Protein AF-A0A350C479-F1 (afdb_monomer_lite)

Structure (mmCIF, N/CA/C/O backbone):
data_AF-A0A350C479-F1
#
_entry.id   AF-A0A350C479-F1
#
loop_
_atom_site.group_PDB
_atom_site.id
_atom_site.type_symbol
_atom_site.label_atom_id
_atom_site.label_alt_id
_atom_site.label_comp_id
_atom_site.label_asym_id
_atom_site.label_entity_id
_atom_site.label_seq_id
_atom_site.pdbx_PDB_ins_code
_atom_site.Cartn_x
_atom_site.Cartn_y
_atom_site.Cartn_z
_atom_site.occupancy
_atom_site.B_iso_or_equiv
_atom_site.auth_seq_id
_atom_site.auth_comp_id
_atom_site.auth_asym_id
_atom_site.auth_atom_id
_atom_site.pdbx_PDB_model_num
ATOM 1 N N . MET A 1 1 ? 0.769 50.661 -2.237 1.00 37.03 1 MET A N 1
ATOM 2 C CA . MET A 1 1 ? -0.003 49.739 -3.091 1.00 37.03 1 MET A CA 1
ATOM 3 C C . MET A 1 1 ? 1.003 48.767 -3.687 1.00 37.03 1 MET A C 1
ATOM 5 O O . MET A 1 1 ? 1.809 49.237 -4.466 1.00 37.03 1 MET A O 1
ATOM 9 N N . LEU A 1 2 ? 0.962 47.498 -3.239 1.00 39.72 2 LEU A N 1
ATOM 10 C CA . LEU A 1 2 ? 1.595 46.272 -3.789 1.00 39.72 2 LEU A CA 1
ATOM 11 C C . LEU A 1 2 ? 3.132 46.338 -4.006 1.00 39.72 2 LEU A C 1
ATOM 13 O O . LEU A 1 2 ? 3.589 47.076 -4.856 1.00 39.72 2 LEU A O 1
ATOM 17 N N . GLY A 1 3 ? 4.001 45.595 -3.316 1.00 45.22 3 GLY A N 1
ATOM 18 C CA . GLY A 1 3 ? 3.847 44.273 -2.720 1.00 45.22 3 GLY A CA 1
ATOM 19 C C . GLY A 1 3 ? 5.014 43.907 -1.789 1.00 45.22 3 GLY A C 1
ATOM 20 O O . GLY A 1 3 ? 5.812 44.741 -1.395 1.00 45.22 3 GLY A O 1
ATOM 21 N N . ILE A 1 4 ? 5.028 42.641 -1.400 1.00 59.81 4 ILE A N 1
ATOM 22 C CA . ILE A 1 4 ? 5.597 42.046 -0.182 1.00 59.81 4 ILE A CA 1
ATOM 23 C C . ILE A 1 4 ? 7.135 41.849 -0.177 1.00 59.81 4 ILE A C 1
ATOM 25 O O . ILE A 1 4 ? 7.647 41.141 0.683 1.00 59.81 4 ILE A O 1
ATOM 29 N N . PHE A 1 5 ? 7.877 42.464 -1.102 1.00 51.19 5 PHE A N 1
ATOM 30 C CA . PHE A 1 5 ? 9.291 42.147 -1.360 1.00 51.19 5 PHE A CA 1
ATOM 31 C C . PHE A 1 5 ? 10.222 43.343 -1.110 1.00 51.19 5 PHE A C 1
ATOM 33 O O . PHE A 1 5 ? 9.863 44.478 -1.424 1.00 51.19 5 PHE A O 1
ATOM 40 N N . ASP A 1 6 ? 11.396 43.076 -0.530 1.00 63.88 6 ASP A N 1
ATOM 41 C CA . ASP A 1 6 ? 12.464 44.061 -0.300 1.00 63.88 6 ASP A CA 1
ATOM 42 C C . ASP A 1 6 ? 13.115 44.466 -1.641 1.00 63.88 6 ASP A C 1
ATOM 44 O O . ASP A 1 6 ? 13.102 43.691 -2.597 1.00 63.88 6 ASP A O 1
ATOM 48 N N . GLU A 1 7 ? 13.701 45.662 -1.750 1.00 58.22 7 GLU A N 1
ATOM 49 C CA . GLU A 1 7 ? 14.269 46.188 -3.016 1.00 58.22 7 GLU A CA 1
ATOM 50 C C . GLU A 1 7 ? 15.457 45.357 -3.541 1.00 58.22 7 GLU A C 1
ATOM 52 O O . GLU A 1 7 ? 15.838 45.449 -4.707 1.00 58.22 7 GLU A O 1
ATOM 57 N N . THR A 1 8 ? 16.026 44.513 -2.680 1.00 59.84 8 THR A N 1
ATOM 58 C CA . THR A 1 8 ? 17.091 43.556 -3.007 1.00 59.84 8 THR A CA 1
ATOM 59 C C . THR A 1 8 ? 16.565 42.184 -3.442 1.00 59.84 8 THR A C 1
ATOM 61 O O . THR A 1 8 ? 17.338 41.368 -3.939 1.00 59.84 8 THR A O 1
ATOM 64 N N . ASP A 1 9 ? 15.255 41.953 -3.330 1.00 57.81 9 ASP A N 1
ATOM 65 C CA . ASP A 1 9 ? 14.554 40.698 -3.631 1.00 57.81 9 ASP A CA 1
ATOM 66 C C . ASP A 1 9 ? 13.973 40.699 -5.062 1.00 57.81 9 ASP A C 1
ATOM 68 O O . ASP A 1 9 ? 12.928 40.123 -5.376 1.00 57.81 9 ASP A O 1
ATOM 72 N N . ILE A 1 10 ? 14.665 41.393 -5.965 1.00 61.16 10 ILE A N 1
ATOM 73 C CA . ILE A 1 10 ? 14.464 41.273 -7.407 1.00 61.16 10 ILE A CA 1
ATOM 74 C C . ILE A 1 10 ? 14.925 39.876 -7.834 1.00 61.16 10 ILE A C 1
ATOM 76 O O . ILE A 1 10 ? 16.014 39.459 -7.435 1.00 61.16 10 ILE A O 1
ATOM 80 N N . PRO A 1 11 ? 14.158 39.141 -8.664 1.00 59.31 11 PRO A N 1
ATOM 81 C CA . PRO A 1 11 ? 14.642 37.892 -9.236 1.00 59.31 11 PRO A CA 1
ATOM 82 C C . PRO A 1 11 ? 15.954 38.192 -9.962 1.00 59.31 11 PRO A C 1
ATOM 84 O O . PRO A 1 11 ? 15.962 38.897 -10.973 1.00 59.31 11 PRO A O 1
ATOM 87 N N . VAL A 1 12 ? 17.066 37.719 -9.396 1.00 61.06 12 VAL A N 1
ATOM 88 C CA . VAL A 1 12 ? 18.404 38.004 -9.908 1.00 61.06 12 VAL A CA 1
ATOM 89 C C . VAL A 1 12 ? 18.518 37.314 -11.257 1.00 61.06 12 VAL A C 1
ATOM 91 O O . VAL A 1 12 ? 18.733 36.106 -11.350 1.00 61.06 12 VAL A O 1
ATOM 94 N N . TYR A 1 13 ? 18.324 38.087 -12.320 1.00 63.66 13 TYR A N 1
ATOM 95 C CA . TYR A 1 13 ? 18.801 37.711 -13.635 1.00 63.66 13 TYR A CA 1
ATOM 96 C C . TYR A 1 13 ? 20.323 37.591 -13.531 1.00 63.66 13 TYR A C 1
ATOM 98 O O . TYR A 1 13 ? 21.021 38.586 -13.343 1.00 63.66 13 TYR A O 1
ATOM 106 N N . ASP A 1 14 ? 20.822 36.357 -13.570 1.00 65.88 14 ASP A N 1
ATOM 107 C CA . ASP A 1 14 ? 22.249 36.072 -13.487 1.00 65.88 14 ASP A CA 1
ATOM 108 C C . ASP A 1 14 ? 22.882 36.215 -14.879 1.00 65.88 14 ASP A C 1
ATOM 110 O O . ASP A 1 14 ? 22.809 35.327 -15.735 1.00 65.88 14 ASP A O 1
ATOM 114 N N . ASP A 1 15 ? 23.499 37.372 -15.122 1.00 69.81 15 ASP A N 1
ATOM 115 C CA . ASP A 1 15 ? 24.213 37.675 -16.361 1.00 69.81 15 ASP A CA 1
ATOM 116 C C . ASP A 1 15 ? 25.611 37.021 -16.428 1.00 69.81 15 ASP A C 1
ATOM 118 O O . ASP A 1 15 ? 26.215 36.963 -17.505 1.00 69.81 15 ASP A O 1
ATOM 122 N N . LYS A 1 16 ? 26.099 36.456 -15.313 1.00 71.56 16 LYS A N 1
ATOM 123 C CA . LYS A 1 16 ? 27.454 35.893 -15.170 1.00 71.56 16 LYS A CA 1
ATOM 124 C C . LYS A 1 16 ? 27.491 34.374 -15.234 1.00 71.56 16 LYS A C 1
ATOM 126 O O . LYS A 1 16 ? 28.541 33.819 -15.560 1.00 71.56 16 LYS A O 1
ATOM 131 N N . ALA A 1 17 ? 26.387 33.690 -14.941 1.00 72.19 17 ALA A N 1
ATOM 132 C CA . ALA A 1 17 ? 26.290 32.243 -15.082 1.00 72.19 17 ALA A CA 1
ATOM 133 C C . ALA A 1 17 ? 26.363 31.835 -16.561 1.00 72.19 17 ALA A C 1
ATOM 135 O O . ALA A 1 17 ? 25.376 31.835 -17.304 1.00 72.19 17 ALA A O 1
ATOM 136 N N . VAL A 1 18 ? 27.571 31.473 -16.990 1.00 75.62 18 VAL A N 1
ATOM 137 C CA . VAL A 1 18 ? 27.857 30.969 -18.332 1.00 75.62 18 VAL A CA 1
ATOM 138 C C . VAL A 1 18 ? 27.976 29.451 -18.275 1.00 75.62 18 VAL A C 1
ATOM 140 O O . VAL A 1 18 ? 28.808 28.904 -17.553 1.00 75.62 18 VAL A O 1
ATOM 143 N N . PHE A 1 19 ? 27.180 28.761 -19.086 1.00 74.38 19 PHE A N 1
ATOM 144 C CA . PHE A 1 19 ? 27.344 27.336 -19.354 1.00 74.38 19 PHE A CA 1
ATOM 145 C C . PHE A 1 19 ? 27.783 27.180 -20.810 1.00 74.38 19 PHE A C 1
ATOM 147 O O . PHE A 1 19 ? 27.233 27.835 -21.685 1.00 74.38 19 PHE A O 1
ATOM 154 N N . ALA A 1 20 ? 28.821 26.382 -21.079 1.00 79.94 20 ALA A N 1
ATOM 155 C CA . ALA A 1 20 ? 29.337 26.119 -22.433 1.00 79.94 20 ALA A CA 1
ATOM 156 C C . ALA A 1 20 ? 29.498 27.370 -23.341 1.00 79.94 20 ALA A C 1
ATOM 158 O O . ALA A 1 20 ? 29.246 27.316 -24.544 1.00 79.94 20 ALA A O 1
ATOM 159 N N . GLY A 1 21 ? 29.918 28.503 -22.763 1.00 81.12 21 GLY A N 1
ATOM 160 C CA . GLY A 1 21 ? 30.182 29.746 -23.497 1.00 81.12 21 GLY A CA 1
ATOM 161 C C . GLY A 1 21 ? 28.954 30.602 -23.837 1.00 81.12 21 GLY A C 1
ATOM 162 O O . GLY A 1 21 ? 29.110 31.594 -24.545 1.00 81.12 21 GLY A O 1
ATOM 163 N N . LYS A 1 22 ? 27.751 30.267 -23.345 1.00 79.44 22 LYS A N 1
ATOM 164 C CA . LYS A 1 22 ? 26.545 31.107 -23.464 1.00 79.44 22 LYS A CA 1
ATOM 165 C C . LYS A 1 22 ? 25.911 31.361 -22.098 1.00 79.44 22 LYS A C 1
ATOM 167 O O . LYS A 1 22 ? 26.031 30.543 -21.187 1.00 79.44 22 LYS A O 1
ATOM 172 N N . ASN A 1 23 ? 25.245 32.504 -21.949 1.00 82.19 23 ASN A N 1
ATOM 173 C CA . ASN A 1 23 ? 24.546 32.826 -20.707 1.00 82.19 23 ASN A CA 1
ATOM 174 C C . ASN A 1 23 ? 23.372 31.852 -20.494 1.00 82.19 23 ASN A C 1
ATOM 176 O O . ASN A 1 23 ? 22.664 31.514 -21.446 1.00 82.19 23 ASN A O 1
ATOM 180 N N . ILE A 1 24 ? 23.172 31.399 -19.253 1.00 75.62 24 ILE A N 1
ATOM 181 C CA . ILE A 1 24 ? 22.170 30.382 -18.917 1.00 75.62 24 ILE A CA 1
ATOM 182 C C . ILE A 1 24 ? 20.741 30.789 -19.330 1.00 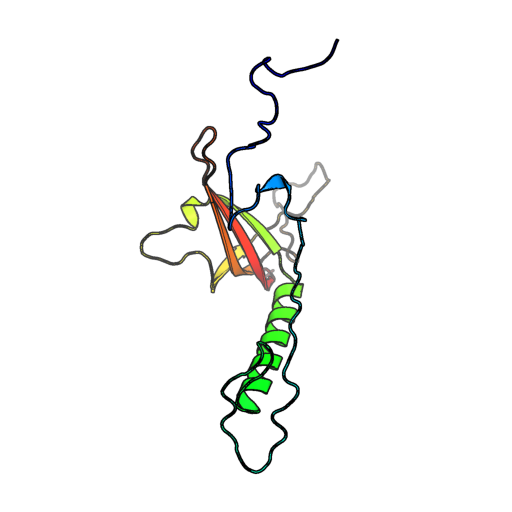75.62 24 ILE A C 1
ATOM 184 O O . ILE A 1 24 ? 19.964 29.936 -19.755 1.00 75.62 24 ILE A O 1
ATOM 188 N N . GLY A 1 25 ? 20.421 32.088 -19.311 1.00 73.50 25 GLY A N 1
ATOM 189 C CA . GLY A 1 25 ? 19.126 32.638 -19.726 1.00 73.50 25 GLY A CA 1
ATOM 190 C C . GLY A 1 25 ? 18.887 32.661 -21.241 1.00 73.50 25 GLY A C 1
ATOM 191 O O . GLY A 1 25 ? 17.760 32.879 -21.676 1.00 73.50 25 GLY A O 1
ATOM 192 N N . GLN A 1 26 ? 19.919 32.420 -22.057 1.00 77.00 26 GLN A N 1
ATOM 193 C CA . GLN A 1 26 ? 19.807 32.323 -23.521 1.00 77.00 26 GLN A CA 1
ATOM 194 C C . GLN A 1 26 ? 19.507 30.896 -24.005 1.00 77.00 26 GLN A C 1
ATOM 196 O O . GLN A 1 26 ? 19.296 30.678 -25.201 1.00 77.00 26 GLN A O 1
ATOM 201 N N . TYR A 1 27 ? 19.511 29.909 -23.105 1.00 79.00 27 TYR A N 1
ATOM 202 C CA . TYR A 1 27 ? 19.119 28.547 -23.436 1.00 79.00 27 TYR A CA 1
ATOM 203 C C . TYR A 1 27 ? 17.596 28.427 -23.431 1.00 79.00 27 TYR A C 1
ATOM 205 O O . TYR A 1 27 ? 16.938 28.689 -22.427 1.00 79.00 27 TYR A O 1
ATOM 213 N N . ASN A 1 28 ? 17.028 27.974 -24.548 1.00 79.44 28 ASN A N 1
ATOM 214 C CA . ASN A 1 28 ? 15.617 27.612 -24.590 1.00 79.44 28 ASN A CA 1
ATOM 215 C C . ASN A 1 28 ? 15.374 26.436 -23.636 1.00 79.44 28 ASN A C 1
ATOM 217 O O . ASN A 1 28 ? 15.995 25.380 -23.779 1.00 79.44 28 ASN A O 1
ATOM 221 N N . ALA A 1 29 ? 14.456 26.601 -22.684 1.00 72.62 29 ALA A N 1
ATOM 222 C CA . ALA A 1 29 ? 14.000 25.497 -21.855 1.00 72.62 29 ALA A CA 1
ATOM 223 C C . ALA A 1 29 ? 13.270 24.477 -22.742 1.00 72.62 29 ALA A C 1
ATOM 225 O O . ALA A 1 29 ? 12.189 24.747 -23.263 1.00 72.62 29 ALA A O 1
ATOM 226 N N . THR A 1 30 ? 13.864 23.300 -22.935 1.00 72.56 30 THR A N 1
ATOM 227 C CA . THR A 1 30 ? 13.224 22.185 -23.639 1.00 72.56 30 THR A CA 1
ATOM 228 C C . THR A 1 30 ? 12.873 21.091 -22.642 1.00 72.56 30 THR A C 1
ATOM 230 O O . THR A 1 30 ? 13.759 20.504 -22.022 1.00 72.56 30 THR A O 1
ATOM 233 N N . THR A 1 31 ? 11.591 20.765 -22.504 1.00 71.94 31 THR A N 1
ATOM 234 C CA . THR A 1 31 ? 11.171 19.554 -21.794 1.00 71.94 31 THR A CA 1
ATOM 235 C C . THR A 1 31 ? 11.289 18.365 -22.744 1.00 71.94 31 THR A C 1
ATOM 237 O O . THR A 1 31 ? 10.512 18.246 -23.686 1.00 71.94 31 THR A O 1
ATOM 240 N N . ILE A 1 32 ? 12.258 17.478 -22.508 1.00 71.19 32 ILE A N 1
ATOM 241 C CA . ILE A 1 32 ? 12.372 16.215 -23.249 1.00 71.19 32 ILE A CA 1
ATOM 242 C C . ILE A 1 32 ? 11.627 15.140 -22.459 1.00 71.19 32 ILE A C 1
ATOM 244 O O . ILE A 1 32 ? 12.077 14.701 -21.401 1.00 71.19 32 ILE A O 1
ATOM 248 N N . THR A 1 33 ? 10.471 14.719 -22.964 1.00 56.47 33 THR A N 1
ATOM 249 C CA . THR A 1 33 ? 9.712 13.592 -22.413 1.00 56.47 33 THR A CA 1
ATOM 250 C C . THR A 1 33 ? 10.031 12.336 -23.215 1.00 56.47 33 THR A C 1
ATOM 252 O O . THR A 1 33 ? 9.677 12.249 -24.387 1.00 56.47 33 THR A O 1
ATOM 255 N N . ASN A 1 34 ? 10.663 11.341 -22.589 1.00 50.12 34 ASN A N 1
ATOM 256 C CA . ASN A 1 34 ? 10.857 10.027 -23.202 1.00 50.12 34 ASN A CA 1
ATOM 257 C C . ASN A 1 34 ? 9.785 9.052 -22.702 1.00 50.12 34 ASN A C 1
ATOM 259 O O . ASN A 1 34 ? 9.760 8.699 -21.523 1.00 50.12 34 ASN A O 1
ATOM 263 N N . ILE A 1 35 ? 8.924 8.588 -23.610 1.00 58.12 35 ILE A N 1
ATOM 264 C CA . ILE A 1 35 ? 8.008 7.465 -23.384 1.00 58.12 35 ILE A CA 1
ATOM 265 C C . ILE A 1 35 ? 8.580 6.261 -24.138 1.00 58.12 35 ILE A C 1
ATOM 267 O O . ILE A 1 35 ? 8.588 6.247 -25.364 1.00 58.12 35 ILE A O 1
ATOM 271 N N . THR A 1 36 ? 9.055 5.246 -23.415 1.00 49.03 36 THR A N 1
ATOM 272 C CA . THR A 1 36 ? 9.549 3.990 -24.006 1.00 49.03 36 THR A CA 1
ATOM 273 C C . THR A 1 36 ? 8.539 2.869 -23.794 1.00 49.03 36 THR A C 1
ATOM 275 O O . THR A 1 36 ? 8.178 2.576 -22.654 1.00 49.03 36 THR A O 1
ATOM 278 N N . THR A 1 37 ? 8.169 2.166 -24.873 1.00 56.06 37 THR A N 1
ATOM 279 C CA . THR A 1 37 ? 7.682 0.777 -24.809 1.00 56.06 37 THR A CA 1
ATOM 280 C C . THR A 1 37 ? 8.311 -0.090 -25.911 1.00 56.06 37 THR A C 1
ATOM 282 O O . THR A 1 37 ? 8.505 0.361 -27.031 1.00 56.06 37 THR A O 1
ATOM 285 N N . SER A 1 38 ? 8.663 -1.309 -25.486 1.00 49.53 38 SER A N 1
ATOM 286 C CA . SER A 1 38 ? 9.062 -2.566 -26.140 1.00 49.53 38 SER A CA 1
ATOM 287 C C . SER A 1 38 ? 9.796 -2.611 -27.484 1.00 49.53 38 SER A C 1
ATOM 289 O O . SER A 1 38 ? 9.275 -2.236 -28.532 1.00 49.53 38 SER A O 1
ATOM 291 N N . ARG A 1 39 ? 10.930 -3.324 -27.470 1.00 46.22 39 ARG A N 1
ATOM 292 C CA . ARG A 1 39 ? 11.418 -4.052 -28.639 1.00 46.22 39 ARG A CA 1
ATOM 293 C C . ARG A 1 39 ? 10.542 -5.305 -28.768 1.00 46.22 39 ARG A C 1
ATOM 295 O O . ARG A 1 39 ? 10.841 -6.380 -28.265 1.00 46.22 39 ARG A O 1
ATOM 302 N N . SER A 1 40 ? 9.403 -5.100 -29.421 1.00 56.81 40 SER A N 1
ATOM 303 C CA . SER A 1 40 ? 8.488 -6.102 -29.968 1.00 56.81 40 SER A CA 1
ATOM 304 C C . SER A 1 40 ? 9.209 -7.396 -30.364 1.00 56.81 40 SER A C 1
ATOM 306 O O . SER A 1 40 ? 9.905 -7.393 -31.370 1.00 56.81 40 SER A O 1
ATOM 308 N N . GLN A 1 41 ? 9.030 -8.463 -29.577 1.00 52.41 41 GLN A N 1
ATOM 309 C CA . GLN A 1 41 ? 9.374 -9.859 -29.886 1.00 52.41 41 GLN A CA 1
ATOM 310 C C . GLN A 1 41 ? 10.780 -10.092 -30.489 1.00 52.41 41 GLN A C 1
ATOM 312 O O . GLN A 1 41 ? 11.043 -9.795 -31.652 1.00 52.41 41 GLN A O 1
ATOM 317 N N . SER A 1 42 ? 11.667 -10.778 -29.755 1.00 49.50 42 SER A N 1
ATOM 318 C CA . SER A 1 42 ? 12.794 -11.490 -30.382 1.00 49.50 42 SER A CA 1
ATOM 319 C C . SER A 1 42 ? 12.233 -12.618 -31.262 1.00 49.50 42 SER A C 1
ATOM 321 O O . SER A 1 42 ? 12.046 -13.751 -30.828 1.00 49.50 42 SER A O 1
ATOM 323 N N . GLY A 1 43 ? 11.853 -12.270 -32.489 1.00 50.44 43 GLY A N 1
ATOM 324 C CA . GLY A 1 43 ? 11.268 -13.161 -33.483 1.00 50.44 43 GLY A CA 1
ATOM 325 C C . GLY A 1 43 ? 12.329 -13.875 -34.310 1.00 50.44 43 GLY A C 1
ATOM 326 O O . GLY A 1 43 ? 12.259 -13.836 -35.534 1.00 50.44 43 GLY A O 1
ATOM 327 N N . ILE A 1 44 ? 13.342 -14.482 -33.684 1.00 51.16 44 ILE A N 1
ATOM 328 C CA . ILE A 1 44 ? 14.398 -15.182 -34.428 1.00 51.16 44 ILE A CA 1
ATOM 329 C C . ILE A 1 44 ? 14.553 -16.608 -33.894 1.00 51.16 44 ILE A C 1
ATOM 331 O O . ILE A 1 44 ? 14.954 -16.821 -32.753 1.00 51.16 44 ILE A O 1
ATOM 335 N N . ALA A 1 45 ? 14.256 -17.588 -34.753 1.00 50.16 45 ALA A N 1
ATOM 336 C CA . ALA A 1 45 ? 14.380 -19.024 -34.482 1.00 50.16 45 ALA A CA 1
ATOM 337 C C . ALA A 1 45 ? 15.842 -19.505 -34.321 1.00 50.16 45 ALA A C 1
ATOM 339 O O . ALA A 1 45 ? 16.091 -20.595 -33.816 1.00 50.16 45 ALA A O 1
ATOM 340 N N . THR A 1 46 ? 16.814 -18.690 -34.732 1.00 50.62 46 THR A N 1
ATOM 341 C CA . THR A 1 46 ? 18.255 -18.978 -34.743 1.00 50.62 46 THR A CA 1
ATOM 342 C C . THR A 1 46 ? 18.995 -17.852 -34.021 1.00 50.62 46 THR A C 1
ATOM 344 O O . THR A 1 46 ? 19.160 -16.762 -34.561 1.00 50.62 46 THR A O 1
ATOM 347 N N . GLY A 1 47 ? 19.361 -18.088 -32.762 1.00 50.97 47 GLY A N 1
ATOM 348 C CA . GLY A 1 47 ? 19.737 -17.056 -31.799 1.00 50.97 47 GLY A CA 1
ATOM 349 C C . GLY A 1 47 ? 20.762 -16.013 -32.264 1.00 50.97 47 GLY A C 1
ATOM 350 O O . GLY A 1 47 ? 21.847 -16.334 -32.737 1.00 50.97 47 GLY A O 1
ATOM 351 N N . SER A 1 48 ? 20.433 -14.750 -31.991 1.00 49.88 48 SER A N 1
ATOM 352 C CA . SER A 1 48 ? 21.412 -13.716 -31.659 1.00 49.88 48 SER A CA 1
ATOM 353 C C . SER A 1 48 ? 21.159 -13.270 -30.219 1.00 49.88 48 SER A C 1
ATOM 355 O O . SER A 1 48 ? 20.026 -13.331 -29.731 1.00 49.88 48 SER A O 1
ATOM 357 N N . ILE A 1 49 ? 22.222 -12.899 -29.509 1.00 55.66 49 ILE A N 1
ATOM 358 C CA . ILE A 1 49 ? 22.191 -12.657 -28.066 1.00 55.66 49 ILE A CA 1
ATOM 359 C C . ILE A 1 49 ? 21.473 -11.330 -27.806 1.00 55.66 49 ILE A C 1
ATOM 361 O O . ILE A 1 49 ? 22.057 -10.250 -27.832 1.00 55.66 49 ILE A O 1
ATOM 365 N N . ASP A 1 50 ? 20.169 -11.432 -27.579 1.00 56.53 50 ASP A N 1
ATOM 366 C CA . ASP A 1 50 ? 19.299 -10.329 -27.201 1.00 56.53 50 ASP A CA 1
ATOM 367 C C . ASP A 1 50 ? 19.662 -9.846 -25.783 1.00 56.53 50 ASP A C 1
ATOM 369 O O . ASP A 1 50 ? 19.196 -10.385 -24.773 1.00 56.53 50 ASP A O 1
ATOM 373 N N . ASN A 1 51 ? 20.589 -8.890 -25.703 1.00 58.31 51 ASN A N 1
ATOM 374 C CA . ASN A 1 51 ? 21.082 -8.308 -24.451 1.00 58.31 51 ASN A CA 1
ATOM 375 C C . ASN A 1 51 ? 20.327 -7.035 -24.035 1.00 58.31 51 ASN A C 1
ATOM 377 O O . ASN A 1 51 ? 20.584 -6.513 -22.953 1.00 58.31 51 ASN A O 1
ATOM 381 N N . VAL A 1 52 ? 19.387 -6.538 -24.848 1.00 61.66 52 VAL A N 1
ATOM 382 C CA . VAL A 1 52 ? 18.656 -5.291 -24.574 1.00 61.66 52 VAL A CA 1
ATOM 383 C C . VAL A 1 52 ? 17.154 -5.554 -24.647 1.00 61.66 52 VAL A C 1
ATOM 385 O O . VAL A 1 52 ? 16.547 -5.457 -25.708 1.00 61.66 52 VAL A O 1
ATOM 388 N N . ARG A 1 53 ? 16.564 -5.879 -23.491 1.00 64.69 53 ARG A N 1
ATOM 389 C CA . ARG A 1 53 ? 15.123 -6.129 -23.330 1.00 64.69 53 ARG A CA 1
ATOM 390 C C . ARG A 1 53 ? 14.416 -4.914 -22.746 1.00 64.69 53 ARG A C 1
ATOM 392 O O . ARG A 1 53 ? 14.938 -4.262 -21.841 1.00 64.69 53 ARG A O 1
ATOM 399 N N . GLY A 1 54 ? 13.206 -4.641 -23.224 1.00 65.50 54 GLY A N 1
ATOM 400 C CA . GLY A 1 54 ? 12.314 -3.650 -22.625 1.00 65.50 54 GLY A CA 1
ATOM 401 C C . GLY A 1 54 ? 11.748 -4.106 -21.272 1.00 65.50 54 GLY A C 1
ATOM 402 O O . GLY A 1 54 ? 11.698 -5.294 -20.967 1.00 65.50 54 GLY A O 1
ATOM 403 N N . TYR A 1 55 ? 11.236 -3.165 -20.468 1.00 67.56 55 TYR A N 1
ATOM 404 C CA . TYR A 1 55 ? 10.647 -3.445 -19.142 1.00 67.56 55 TYR A CA 1
ATOM 405 C C . TYR A 1 55 ? 9.526 -4.506 -19.167 1.00 67.56 55 TYR A C 1
ATOM 407 O O . TYR A 1 55 ? 9.288 -5.201 -18.176 1.00 67.56 55 TYR A O 1
ATOM 415 N N . ASN A 1 56 ? 8.822 -4.647 -20.295 1.00 69.38 56 ASN A N 1
ATOM 416 C CA . ASN A 1 56 ? 7.721 -5.597 -20.464 1.00 69.38 56 ASN A CA 1
ATOM 417 C C . ASN A 1 56 ? 8.133 -6.956 -21.054 1.00 69.38 56 ASN A C 1
ATOM 419 O O . ASN A 1 56 ? 7.307 -7.863 -21.077 1.00 69.38 56 ASN A O 1
ATOM 423 N N . GLU A 1 57 ? 9.392 -7.134 -21.451 1.00 70.12 57 GLU A N 1
ATOM 424 C CA . GLU A 1 57 ? 9.888 -8.358 -22.089 1.00 70.12 57 GLU A CA 1
ATOM 425 C C . GLU A 1 57 ? 10.569 -9.303 -21.093 1.00 70.12 57 GLU A C 1
ATOM 427 O O . GLU A 1 57 ? 11.176 -8.877 -20.110 1.00 70.12 57 GLU A O 1
ATOM 432 N N . TYR A 1 58 ? 10.497 -10.607 -21.373 1.00 68.50 58 TYR A N 1
ATOM 433 C CA . TYR A 1 58 ? 11.219 -11.644 -20.636 1.00 68.50 58 TYR A CA 1
ATOM 434 C C . TYR A 1 58 ? 11.941 -12.591 -21.585 1.00 68.50 58 TYR A C 1
ATOM 436 O O . TYR A 1 58 ? 11.535 -12.790 -22.724 1.00 68.50 58 TYR A O 1
ATOM 444 N N . ARG A 1 59 ? 13.021 -13.200 -21.085 1.00 69.19 59 ARG A N 1
ATOM 445 C CA . ARG A 1 59 ? 13.880 -14.119 -21.845 1.00 69.19 59 ARG A CA 1
ATOM 446 C C . ARG A 1 59 ? 13.181 -15.420 -22.256 1.00 69.19 59 ARG A C 1
ATOM 448 O O . ARG A 1 59 ? 13.554 -16.000 -23.266 1.00 69.19 59 ARG A O 1
ATOM 455 N N . ASN A 1 60 ? 12.231 -15.894 -21.455 1.00 73.81 60 ASN A N 1
ATOM 456 C CA . ASN A 1 60 ? 11.541 -17.169 -21.647 1.00 73.81 60 ASN A CA 1
ATOM 457 C C . ASN A 1 60 ? 10.021 -16.948 -21.570 1.00 73.81 60 ASN A C 1
ATOM 459 O O . ASN A 1 60 ? 9.564 -16.101 -20.795 1.00 73.81 60 ASN A O 1
ATOM 463 N N . GLY A 1 61 ? 9.255 -17.739 -22.325 1.00 77.50 61 GL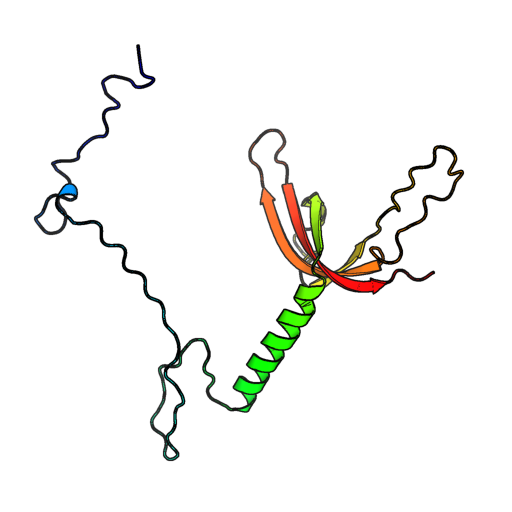Y A N 1
ATOM 464 C CA . GLY A 1 61 ? 7.796 -17.791 -22.254 1.00 77.50 61 GLY A CA 1
ATOM 465 C C . GLY A 1 61 ? 7.286 -18.079 -20.840 1.00 77.50 61 GLY A C 1
ATOM 466 O O . GLY A 1 61 ? 6.336 -17.436 -20.402 1.00 77.50 61 GLY A O 1
ATOM 467 N N . ASP A 1 62 ? 7.974 -18.928 -20.070 1.00 80.00 62 ASP A N 1
ATOM 468 C CA . ASP A 1 62 ? 7.594 -19.214 -18.676 1.00 80.00 62 ASP A CA 1
ATOM 469 C C . ASP A 1 62 ? 7.656 -17.964 -17.787 1.00 80.00 62 ASP A C 1
ATOM 471 O O . ASP A 1 62 ? 6.743 -17.679 -17.012 1.00 80.00 62 ASP A O 1
ATOM 475 N N . LEU A 1 63 ? 8.718 -17.165 -17.934 1.00 80.44 63 LEU A N 1
ATOM 476 C CA . LEU A 1 63 ? 8.897 -15.919 -17.183 1.00 80.44 63 LEU A CA 1
ATOM 477 C C . LEU A 1 63 ? 7.901 -14.842 -17.628 1.00 80.44 63 LEU A C 1
ATOM 479 O O . LEU A 1 63 ? 7.420 -14.062 -16.805 1.00 80.44 63 LEU A O 1
ATOM 483 N N . HIS A 1 64 ? 7.562 -14.819 -18.917 1.00 82.06 64 HIS A N 1
ATOM 484 C CA . HIS A 1 64 ? 6.507 -13.957 -19.435 1.00 82.06 64 HIS A CA 1
ATOM 485 C C . HIS A 1 64 ? 5.147 -14.320 -18.819 1.00 82.06 64 HIS A C 1
ATOM 487 O O . HIS A 1 64 ? 4.462 -13.446 -18.286 1.00 82.06 64 HIS A O 1
ATOM 493 N N . ASN A 1 65 ? 4.794 -15.607 -18.797 1.00 85.31 65 ASN A N 1
ATOM 494 C CA . ASN A 1 65 ? 3.563 -16.096 -18.174 1.00 85.31 65 ASN A CA 1
ATOM 495 C C . ASN A 1 65 ? 3.521 -15.782 -16.675 1.00 85.31 65 ASN A C 1
ATOM 497 O O . ASN A 1 65 ? 2.484 -15.351 -16.164 1.00 85.31 65 ASN A O 1
ATOM 501 N N . LEU A 1 66 ? 4.651 -15.912 -15.975 1.00 88.56 66 LEU A N 1
ATOM 502 C CA . LEU A 1 66 ? 4.766 -15.521 -14.572 1.00 88.56 66 LEU A CA 1
ATOM 503 C C . LEU A 1 66 ? 4.511 -14.020 -14.372 1.00 88.56 66 LEU A C 1
ATOM 505 O O . LEU A 1 66 ? 3.779 -13.654 -13.455 1.00 88.56 66 LEU A O 1
ATOM 509 N N . LYS A 1 67 ? 5.044 -13.143 -15.238 1.00 84.69 67 LYS A N 1
ATOM 510 C CA . LYS A 1 67 ? 4.776 -11.693 -15.173 1.00 84.69 67 LYS A CA 1
ATOM 511 C C . LYS A 1 67 ? 3.301 -11.386 -15.389 1.00 84.69 67 LYS A C 1
ATOM 513 O O . LYS A 1 67 ? 2.723 -10.628 -14.615 1.00 84.69 67 LYS A O 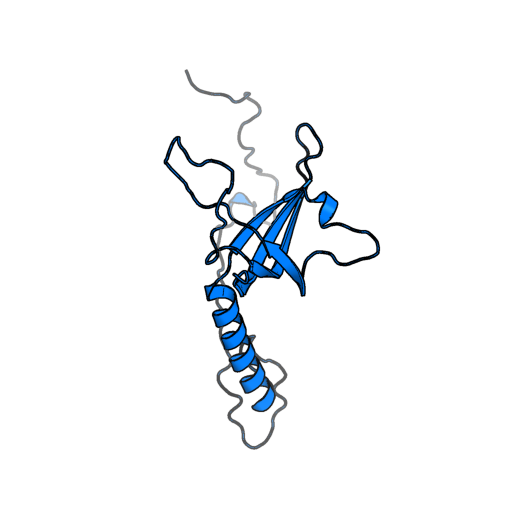1
ATOM 518 N N . VAL A 1 68 ? 2.691 -11.969 -16.421 1.00 86.81 68 VAL A N 1
ATOM 519 C CA . VAL A 1 68 ? 1.263 -11.782 -16.718 1.00 86.81 68 VAL A CA 1
ATOM 520 C C . VAL A 1 68 ? 0.413 -12.234 -15.531 1.00 86.81 68 VAL A C 1
ATOM 522 O O . VAL A 1 68 ? -0.463 -11.498 -15.078 1.00 86.81 68 VAL A O 1
ATOM 525 N N . THR A 1 69 ? 0.737 -13.392 -14.957 1.00 91.75 69 THR A N 1
ATOM 526 C CA . THR A 1 69 ? 0.065 -13.919 -13.764 1.00 91.75 69 THR A CA 1
ATOM 527 C C . THR A 1 69 ? 0.240 -12.985 -12.565 1.00 91.75 69 THR A C 1
ATOM 529 O O . THR A 1 69 ? -0.737 -12.636 -11.906 1.00 91.75 69 THR A O 1
ATOM 532 N N . ALA A 1 70 ? 1.460 -12.508 -12.307 1.00 88.94 70 ALA A N 1
ATOM 533 C CA . ALA A 1 70 ? 1.746 -11.572 -11.223 1.00 88.94 70 ALA A CA 1
ATOM 534 C C . ALA A 1 70 ? 0.994 -10.239 -11.387 1.00 88.94 70 ALA A C 1
ATOM 536 O O . ALA A 1 70 ? 0.485 -9.697 -10.406 1.00 88.94 70 ALA A O 1
ATOM 537 N N . LEU A 1 71 ? 0.872 -9.726 -12.617 1.00 88.44 71 LEU A N 1
ATOM 538 C CA . LEU A 1 71 ? 0.082 -8.530 -12.923 1.00 88.44 71 LEU A CA 1
ATOM 539 C C . LEU A 1 71 ? -1.411 -8.757 -12.659 1.00 88.44 71 LEU A C 1
ATOM 541 O O . LEU A 1 71 ? -2.049 -7.908 -12.036 1.00 88.44 71 LEU A O 1
ATOM 545 N N . GLY A 1 72 ? -1.949 -9.911 -13.065 1.00 90.19 72 GLY A N 1
ATOM 546 C CA . GLY A 1 72 ? -3.333 -10.296 -12.787 1.00 90.19 72 GLY A CA 1
ATOM 547 C C . GLY A 1 72 ? -3.623 -10.391 -11.287 1.00 90.19 72 GLY A C 1
ATOM 548 O O . GLY A 1 72 ? -4.571 -9.775 -10.797 1.00 90.19 72 GLY A O 1
ATOM 549 N N . ILE A 1 73 ? -2.759 -11.083 -10.536 1.00 89.31 73 ILE A N 1
ATOM 550 C CA . ILE A 1 73 ? -2.868 -11.210 -9.074 1.00 89.31 73 ILE A CA 1
ATOM 551 C C . ILE A 1 73 ? -2.777 -9.837 -8.404 1.00 89.31 73 ILE A C 1
ATOM 553 O O . ILE A 1 73 ? -3.582 -9.527 -7.527 1.00 89.31 73 ILE A O 1
ATOM 557 N N . ARG A 1 74 ? -1.837 -8.985 -8.828 1.00 87.44 74 ARG A N 1
ATOM 558 C CA . ARG A 1 74 ? -1.689 -7.630 -8.287 1.00 87.44 74 ARG A CA 1
ATOM 559 C C . ARG A 1 74 ? -2.945 -6.790 -8.517 1.00 87.44 74 ARG A C 1
ATOM 561 O O . ARG A 1 74 ? -3.401 -6.120 -7.593 1.00 87.44 74 ARG A O 1
ATOM 568 N N . GLY A 1 75 ? -3.517 -6.835 -9.721 1.00 88.50 75 GLY A N 1
ATOM 569 C CA . GLY A 1 75 ? -4.768 -6.142 -10.035 1.00 88.50 75 GLY A CA 1
ATOM 570 C C . GLY A 1 75 ? -5.934 -6.634 -9.176 1.00 88.50 75 GLY A C 1
ATOM 571 O O . GLY A 1 75 ? -6.675 -5.826 -8.616 1.00 88.50 75 GLY A O 1
ATOM 572 N N . TYR A 1 76 ? -6.053 -7.952 -9.006 1.00 87.88 76 TYR A N 1
ATOM 573 C CA . TYR A 1 76 ? -7.060 -8.558 -8.136 1.00 87.88 76 TYR A CA 1
ATOM 574 C C . TYR A 1 76 ? -6.908 -8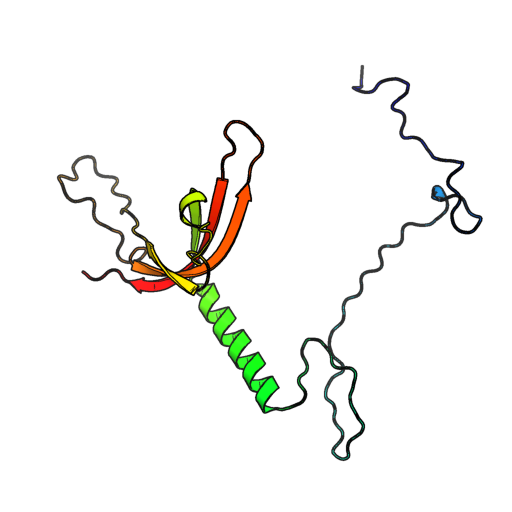.108 -6.676 1.00 87.88 76 TYR A C 1
ATOM 576 O O . TYR A 1 76 ? -7.881 -7.679 -6.057 1.00 87.88 76 TYR A O 1
ATOM 584 N N . LEU A 1 77 ? -5.679 -8.128 -6.154 1.00 85.75 77 LEU A N 1
ATOM 585 C CA . LEU A 1 77 ? -5.353 -7.736 -4.784 1.00 85.75 77 LEU A CA 1
ATOM 586 C C . LEU A 1 77 ? -5.732 -6.269 -4.512 1.00 85.75 77 LEU A C 1
ATOM 588 O O . LEU A 1 77 ? -6.351 -5.964 -3.495 1.00 85.75 77 LEU A O 1
ATOM 592 N N . HIS A 1 78 ? -5.455 -5.359 -5.450 1.00 85.62 78 HIS A N 1
ATOM 593 C CA . HIS A 1 78 ? -5.792 -3.941 -5.289 1.00 85.62 78 HIS A CA 1
ATOM 594 C C . HIS A 1 78 ? -7.296 -3.616 -5.392 1.00 85.62 78 HIS A C 1
ATOM 596 O O . HIS A 1 78 ? -7.695 -2.531 -4.970 1.00 85.62 78 HIS A O 1
ATOM 602 N N . LYS A 1 79 ? -8.154 -4.522 -5.888 1.00 86.25 79 LYS A N 1
ATOM 603 C CA . LYS A 1 79 ? -9.600 -4.260 -6.059 1.00 86.25 79 LYS A CA 1
ATOM 604 C C . LYS A 1 79 ? -10.332 -4.000 -4.737 1.00 86.25 79 LYS A C 1
ATOM 606 O O . LYS A 1 79 ? -11.301 -3.248 -4.710 1.00 86.25 79 LYS A O 1
ATOM 611 N N . SER A 1 80 ? -9.875 -4.610 -3.648 1.00 82.56 80 SER A N 1
ATOM 612 C CA . SER A 1 80 ? -10.421 -4.424 -2.297 1.00 82.56 80 SER A CA 1
ATOM 613 C C . SER A 1 80 ? -9.420 -3.739 -1.366 1.00 82.56 80 SER A C 1
ATOM 615 O O . SER A 1 80 ? -9.347 -4.073 -0.180 1.00 82.56 80 SER A O 1
ATOM 617 N N . ALA A 1 81 ? -8.607 -2.830 -1.911 1.00 88.38 81 ALA A N 1
ATOM 618 C CA . ALA A 1 81 ? -7.640 -2.084 -1.124 1.00 88.38 81 ALA A CA 1
ATOM 619 C C . ALA A 1 81 ? -8.346 -1.105 -0.175 1.00 88.38 81 ALA A C 1
ATOM 621 O O . ALA A 1 81 ? -9.225 -0.339 -0.565 1.00 88.38 81 ALA A O 1
ATOM 622 N N . LEU A 1 82 ? -7.923 -1.124 1.082 1.00 91.94 82 LEU A N 1
ATOM 623 C CA . LEU A 1 82 ? -8.316 -0.191 2.127 1.00 91.94 82 LEU A CA 1
ATOM 624 C C . LEU A 1 82 ? -7.054 0.525 2.603 1.00 91.94 82 LEU A C 1
ATOM 626 O O . LEU A 1 82 ? -6.002 -0.092 2.732 1.00 91.94 82 LEU A O 1
ATOM 630 N N . THR A 1 83 ? -7.138 1.820 2.879 1.00 94.19 83 THR A N 1
ATOM 631 C CA . THR A 1 83 ? -6.026 2.567 3.477 1.00 94.19 83 THR A CA 1
ATOM 632 C C . THR A 1 83 ? -6.443 3.093 4.839 1.00 94.19 83 THR A C 1
ATOM 634 O O . THR A 1 83 ? -7.513 3.684 4.965 1.00 94.19 83 THR A O 1
ATOM 637 N N . ILE A 1 84 ? -5.604 2.874 5.851 1.00 93.88 84 ILE A N 1
ATOM 638 C CA . ILE A 1 84 ? -5.806 3.397 7.207 1.00 93.88 84 ILE A CA 1
ATOM 639 C C . ILE A 1 84 ? -4.582 4.191 7.657 1.00 93.88 84 ILE A C 1
ATOM 641 O O . ILE A 1 84 ? -3.458 3.892 7.254 1.00 93.88 84 ILE A O 1
ATOM 645 N N . GLN A 1 85 ? -4.793 5.183 8.518 1.00 94.38 85 GLN A N 1
ATOM 646 C CA . GLN A 1 85 ? -3.719 5.902 9.194 1.00 94.38 85 GLN A CA 1
ATOM 647 C C . GLN A 1 85 ? -3.738 5.543 10.676 1.00 94.38 85 GLN A C 1
ATOM 649 O O . GLN A 1 85 ? -4.774 5.618 11.331 1.00 94.38 85 GLN A O 1
ATOM 654 N N . VAL A 1 86 ? -2.585 5.129 11.191 1.00 92.38 86 VAL A N 1
ATOM 655 C CA . VAL A 1 86 ? -2.409 4.663 12.568 1.00 92.38 86 VAL A CA 1
ATOM 656 C C . VAL A 1 86 ? -1.174 5.313 13.197 1.00 92.38 86 VAL A C 1
ATOM 658 O O . VAL A 1 86 ? -0.285 5.776 12.470 1.00 92.38 86 VAL A O 1
ATOM 661 N N . PRO A 1 87 ? -1.072 5.350 14.538 1.00 91.81 87 PRO A N 1
ATOM 662 C CA . PRO A 1 87 ? 0.151 5.768 15.214 1.00 91.81 87 PRO A CA 1
ATOM 663 C C . PRO A 1 87 ? 1.339 4.919 14.757 1.00 91.81 87 PRO A C 1
ATOM 665 O O . PRO A 1 87 ? 1.293 3.688 14.799 1.00 91.81 87 PRO A O 1
ATOM 668 N N . GLY A 1 88 ? 2.414 5.565 14.309 1.00 90.12 88 GLY A N 1
ATOM 669 C CA . GLY A 1 88 ? 3.506 4.863 13.644 1.00 90.12 88 GLY A CA 1
ATOM 670 C C . GLY A 1 88 ? 4.362 4.015 14.578 1.00 90.12 88 GLY A C 1
ATOM 671 O O . GLY A 1 88 ? 4.902 2.998 14.148 1.00 90.12 88 GLY A O 1
ATOM 672 N N . LYS A 1 89 ? 4.444 4.384 15.863 1.00 88.44 89 LYS A N 1
ATOM 673 C CA . LYS A 1 89 ? 5.285 3.713 16.870 1.00 88.44 89 LYS A CA 1
ATOM 674 C C . LYS A 1 89 ? 5.032 2.203 16.956 1.00 88.44 89 LYS A C 1
ATOM 676 O O . LYS A 1 89 ? 5.967 1.441 17.153 1.00 88.44 89 LYS A O 1
ATOM 681 N N . ASN A 1 90 ? 3.789 1.768 16.752 1.00 89.25 90 ASN A N 1
ATOM 682 C CA . ASN A 1 90 ? 3.403 0.353 16.823 1.00 89.25 90 ASN A CA 1
ATOM 683 C C . ASN A 1 90 ? 3.871 -0.471 15.612 1.00 89.25 90 ASN A C 1
ATOM 685 O O . ASN A 1 90 ? 3.876 -1.698 15.657 1.00 89.25 90 ASN A O 1
ATOM 689 N N . PHE A 1 91 ? 4.246 0.204 14.528 1.00 91.62 91 PHE A N 1
ATOM 690 C CA . PHE A 1 91 ? 4.564 -0.391 13.233 1.00 91.62 91 PHE A CA 1
ATOM 691 C C . PHE A 1 91 ? 6.029 -0.182 12.831 1.00 91.62 91 PHE A C 1
ATOM 693 O O . PHE A 1 91 ? 6.416 -0.538 11.722 1.00 91.62 91 PHE A O 1
ATOM 700 N N . LEU A 1 92 ? 6.850 0.360 13.733 1.00 88.06 92 LEU A N 1
ATOM 701 C CA . LEU A 1 92 ? 8.290 0.512 13.558 1.00 88.06 92 LEU A CA 1
ATOM 702 C C . LEU A 1 92 ? 9.000 -0.129 14.752 1.00 88.06 92 LEU A C 1
ATOM 704 O O . LEU A 1 92 ? 9.145 0.484 15.807 1.00 88.06 92 LEU A O 1
ATOM 708 N N . ALA A 1 93 ? 9.414 -1.384 14.586 1.00 86.25 93 ALA A N 1
ATOM 709 C CA . ALA A 1 93 ? 10.169 -2.130 15.584 1.00 86.25 93 ALA A CA 1
ATOM 710 C C . ALA A 1 93 ? 11.566 -2.456 15.043 1.00 86.25 93 ALA A C 1
ATOM 712 O O . ALA A 1 93 ? 11.730 -2.710 13.852 1.00 86.25 93 ALA A O 1
ATOM 713 N N . LYS A 1 94 ? 12.570 -2.446 15.928 1.00 83.06 94 LYS A N 1
ATOM 714 C CA . LYS A 1 94 ? 13.980 -2.658 15.569 1.00 83.06 94 LYS A CA 1
ATOM 715 C C . LYS A 1 94 ? 14.234 -4.059 15.004 1.00 83.06 94 LYS A C 1
ATOM 717 O O . LYS A 1 94 ? 14.874 -4.194 13.970 1.00 83.06 94 LYS A O 1
ATOM 722 N N . ASP A 1 95 ? 13.687 -5.076 15.669 1.00 91.69 95 ASP A N 1
ATOM 723 C CA . ASP A 1 95 ? 14.049 -6.479 15.423 1.00 91.69 95 ASP A CA 1
ATOM 724 C C . ASP A 1 95 ? 12.912 -7.295 14.780 1.00 91.69 95 ASP A C 1
ATOM 726 O O . ASP A 1 95 ? 13.022 -8.509 14.617 1.00 91.69 95 ASP A O 1
ATOM 730 N N . LYS A 1 96 ? 11.789 -6.654 14.423 1.00 90.31 96 LYS A N 1
ATOM 731 C CA . LYS A 1 96 ? 10.623 -7.344 13.856 1.00 90.31 96 LYS A CA 1
ATOM 732 C C . LYS A 1 96 ? 9.899 -6.500 12.815 1.00 90.31 96 LYS A C 1
ATOM 734 O O . LYS A 1 96 ? 9.548 -5.350 13.060 1.00 90.31 96 LYS A O 1
ATOM 739 N N . ASN A 1 97 ? 9.581 -7.115 11.678 1.00 89.69 97 ASN A N 1
ATOM 740 C CA . ASN A 1 97 ? 8.658 -6.533 10.713 1.00 89.69 97 ASN A CA 1
ATOM 741 C C . ASN A 1 97 ? 7.219 -6.642 11.246 1.00 89.69 97 ASN A C 1
ATOM 743 O O . ASN A 1 97 ? 6.707 -7.748 11.408 1.00 89.69 97 ASN A O 1
ATOM 747 N N . MET A 1 98 ? 6.576 -5.498 11.485 1.00 92.06 98 MET A N 1
ATOM 748 C CA . MET A 1 98 ? 5.176 -5.389 11.923 1.00 92.06 98 MET A CA 1
ATOM 749 C C . MET A 1 98 ? 4.252 -4.828 10.827 1.00 92.06 98 MET A C 1
ATOM 751 O O . MET A 1 98 ? 3.062 -4.643 11.064 1.00 92.06 98 MET A O 1
ATOM 755 N N . THR A 1 99 ? 4.784 -4.541 9.634 1.00 94.00 99 THR A N 1
ATOM 756 C CA . THR A 1 99 ? 4.058 -3.920 8.520 1.00 94.00 99 THR A CA 1
ATOM 757 C C . THR A 1 99 ? 3.834 -4.914 7.387 1.00 94.00 99 THR A C 1
ATOM 759 O O . THR A 1 99 ? 2.994 -5.798 7.514 1.00 94.00 99 THR A O 1
ATOM 762 N N . ILE A 1 100 ? 4.561 -4.788 6.278 1.00 93.38 100 ILE A N 1
ATOM 763 C CA . ILE A 1 100 ? 4.293 -5.485 5.018 1.00 93.38 100 ILE A CA 1
ATOM 764 C C . ILE A 1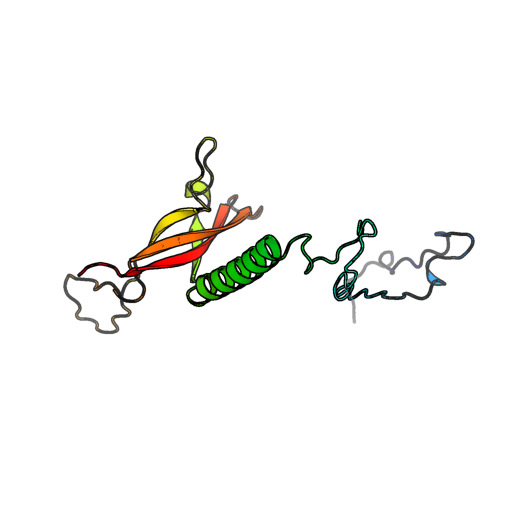 100 ? 4.329 -7.002 5.226 1.00 93.38 100 ILE A C 1
ATOM 766 O O . ILE A 1 100 ? 5.188 -7.518 5.940 1.00 93.38 100 ILE A O 1
ATOM 770 N N . SER A 1 101 ? 3.394 -7.705 4.590 1.00 91.81 101 SER A N 1
ATOM 771 C CA . SER A 1 101 ? 3.189 -9.157 4.674 1.00 91.81 101 SER A CA 1
ATOM 772 C C . SER A 1 101 ? 2.687 -9.670 6.025 1.00 91.81 101 SER A C 1
ATOM 774 O O . SER A 1 101 ? 2.485 -10.874 6.171 1.00 91.81 101 SER A O 1
ATOM 776 N N . ASN A 1 102 ? 2.421 -8.793 6.997 1.00 94.12 102 ASN A N 1
ATOM 777 C CA . ASN A 1 102 ? 1.747 -9.191 8.226 1.00 94.12 102 ASN A CA 1
ATOM 778 C C . ASN A 1 102 ? 0.227 -9.116 8.086 1.00 94.12 102 ASN A C 1
ATOM 780 O O . ASN A 1 102 ? -0.332 -8.261 7.390 1.00 94.12 102 ASN A O 1
ATOM 784 N N . LYS A 1 103 ? -0.435 -10.024 8.802 1.00 94.69 103 LYS A N 1
ATOM 785 C CA . LYS A 1 103 ? -1.883 -10.045 8.976 1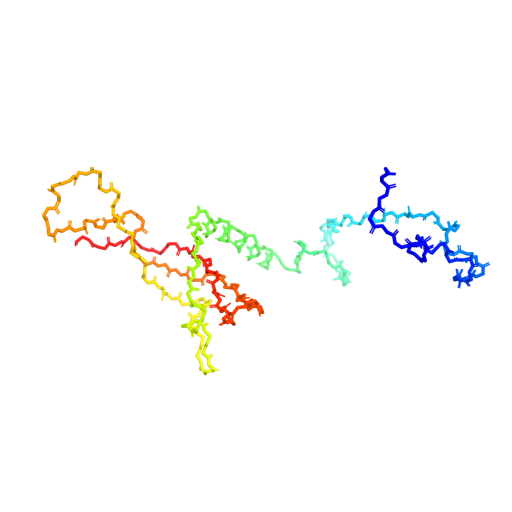.00 94.69 103 LYS A CA 1
ATOM 786 C C . LYS A 1 103 ? -2.277 -9.118 10.128 1.00 94.69 103 LYS A C 1
ATOM 788 O O . LYS A 1 103 ? -1.667 -9.167 11.193 1.00 94.69 103 LYS A O 1
ATOM 793 N N . ILE A 1 104 ? -3.318 -8.320 9.930 1.00 93.81 104 ILE A N 1
ATOM 794 C CA . ILE A 1 104 ? -3.915 -7.453 10.945 1.00 93.81 104 ILE A CA 1
ATOM 795 C C . ILE A 1 104 ? -5.431 -7.635 10.950 1.00 93.81 104 ILE A C 1
ATOM 797 O O . ILE A 1 104 ? -6.049 -7.804 9.899 1.00 93.81 104 ILE A O 1
ATOM 801 N N . ARG A 1 105 ? -6.034 -7.596 12.137 1.00 93.69 105 ARG A N 1
ATOM 802 C CA . ARG A 1 105 ? -7.487 -7.578 12.293 1.00 93.69 105 ARG A CA 1
ATOM 803 C C . ARG A 1 105 ? -7.963 -6.135 12.380 1.00 93.69 105 ARG A C 1
ATOM 805 O O . ARG A 1 105 ? -7.411 -5.350 13.149 1.00 93.69 105 ARG A O 1
ATOM 812 N N . VAL A 1 106 ? -8.962 -5.789 11.576 1.00 92.94 106 VAL A N 1
ATOM 813 C CA . VAL A 1 106 ? -9.538 -4.442 11.530 1.00 92.94 106 VAL A CA 1
ATOM 814 C C . VAL A 1 106 ? -11.013 -4.532 11.872 1.00 92.94 106 VAL A C 1
ATOM 816 O O . VAL A 1 106 ? -11.744 -5.321 11.275 1.00 92.94 106 VAL A O 1
ATOM 819 N N . GLU A 1 107 ? -11.448 -3.702 12.814 1.00 92.25 107 GLU A N 1
ATOM 820 C CA . GLU A 1 107 ? -12.825 -3.660 13.293 1.00 92.25 107 GLU A CA 1
ATOM 821 C C . GLU A 1 107 ? -13.437 -2.291 13.009 1.00 92.25 107 GLU A C 1
ATOM 823 O O . GLU A 1 107 ? -12.897 -1.246 13.370 1.00 92.25 107 GLU A O 1
ATOM 828 N N . PHE A 1 108 ? -14.584 -2.308 12.341 1.00 90.06 108 PHE A N 1
ATOM 829 C CA . PHE A 1 108 ? -15.372 -1.133 12.015 1.00 90.06 108 PHE A CA 1
ATOM 830 C C . PHE A 1 108 ? -16.673 -1.182 12.798 1.00 90.06 108 PHE A C 1
ATOM 832 O O . PHE A 1 108 ? -17.423 -2.153 12.715 1.00 90.06 108 PHE A O 1
ATOM 839 N N . LYS A 1 109 ? -16.976 -0.109 13.524 1.00 87.94 109 LYS A N 1
ATOM 840 C CA . LYS A 1 109 ? -18.277 0.048 14.179 1.00 87.94 109 LYS A CA 1
ATOM 841 C C . LYS A 1 109 ? -19.341 0.375 13.130 1.00 87.94 109 LYS A C 1
ATOM 843 O O . LYS A 1 109 ? -19.064 1.130 12.195 1.00 87.94 109 LYS A O 1
ATOM 848 N N . LYS A 1 110 ? -20.554 -0.174 13.267 1.00 85.00 110 LYS A N 1
ATOM 849 C CA . LYS A 1 110 ? -21.681 0.249 12.426 1.00 85.00 110 LYS A CA 1
ATOM 850 C C . LYS A 1 110 ? -22.057 1.696 12.736 1.00 85.00 110 LYS A C 1
ATOM 852 O O . LYS A 1 110 ? -22.052 2.129 13.887 1.00 85.00 110 LYS A O 1
ATOM 857 N N . ASN A 1 111 ? -22.458 2.421 11.697 1.00 74.62 111 ASN A N 1
ATOM 858 C CA . ASN A 1 111 ? -23.053 3.744 11.840 1.00 74.62 111 ASN A CA 1
ATOM 859 C C . ASN A 1 111 ? -24.495 3.585 12.348 1.00 74.62 111 ASN A C 1
ATOM 861 O O . ASN A 1 111 ? -25.423 3.475 11.548 1.00 74.62 111 ASN A O 1
ATOM 865 N N . ALA A 1 112 ? -24.692 3.520 13.665 1.00 67.12 112 ALA A N 1
ATOM 866 C CA . ALA A 1 112 ? -26.023 3.512 14.265 1.00 67.12 112 ALA A CA 1
ATOM 867 C C . ALA A 1 112 ? -26.470 4.955 14.552 1.00 67.12 112 ALA A C 1
ATOM 869 O O . ALA A 1 112 ? -25.887 5.635 15.390 1.00 67.12 112 ALA A O 1
ATOM 870 N N . MET A 1 113 ? -27.512 5.422 13.858 1.00 59.75 113 MET A N 1
ATOM 871 C CA . MET A 1 113 ? -28.114 6.754 14.057 1.00 59.75 113 MET A CA 1
ATOM 872 C C . MET A 1 113 ? -29.171 6.787 15.180 1.00 59.75 113 MET A C 1
ATOM 874 O O . MET A 1 113 ? -29.779 7.824 15.425 1.00 59.75 113 MET A O 1
ATOM 878 N N . HIS A 1 114 ? -29.415 5.677 15.884 1.00 54.03 114 HIS A N 1
ATOM 879 C CA . HIS A 1 114 ? -30.475 5.612 16.890 1.00 54.03 114 HIS A CA 1
ATOM 880 C C . HIS A 1 114 ? -29.955 5.831 18.316 1.00 54.03 114 HIS A C 1
ATOM 882 O O . HIS A 1 114 ? -29.196 5.028 18.851 1.00 54.03 114 HIS A O 1
ATOM 888 N N . HIS A 1 115 ? -30.472 6.887 18.953 1.00 52.53 115 HIS A N 1
ATOM 889 C CA . HIS A 1 115 ? -30.287 7.315 20.351 1.00 52.53 115 HIS A CA 1
ATOM 890 C C . HIS A 1 115 ? -30.727 6.289 21.431 1.00 52.53 115 HIS A C 1
ATOM 892 O O . HIS A 1 115 ? -30.902 6.649 22.591 1.00 52.53 115 HIS A O 1
ATOM 898 N N . ARG A 1 116 ? -30.940 5.014 21.075 1.00 51.59 116 ARG A N 1
ATOM 899 C CA . ARG A 1 116 ? -31.393 3.936 21.976 1.00 51.59 116 ARG A CA 1
ATOM 900 C C . ARG A 1 116 ? -30.714 2.591 21.688 1.00 51.59 116 ARG A C 1
ATOM 902 O O . ARG A 1 116 ? -31.360 1.550 21.719 1.00 51.59 116 ARG A O 1
ATOM 909 N N . ALA A 1 117 ? -29.427 2.593 21.357 1.00 52.03 117 ALA A N 1
ATOM 910 C CA . ALA A 1 117 ? -28.666 1.349 21.260 1.00 52.03 117 ALA A CA 1
ATOM 911 C C . ALA A 1 117 ? -28.048 1.020 22.626 1.00 52.03 117 ALA A C 1
ATOM 913 O O . ALA A 1 117 ? -26.925 1.419 22.931 1.00 52.03 117 ALA A O 1
ATOM 914 N N . GLU A 1 118 ? -28.816 0.325 23.463 1.00 50.44 118 GLU A N 1
ATOM 915 C CA . GLU A 1 118 ? -28.292 -0.326 24.659 1.00 50.44 118 GLU A CA 1
ATOM 916 C C . GLU A 1 118 ? -27.250 -1.401 24.271 1.00 50.44 118 GLU A C 1
ATOM 918 O O . GLU A 1 118 ? -27.462 -2.240 23.398 1.00 50.44 118 GLU A O 1
ATOM 923 N N . SER A 1 119 ? -26.093 -1.298 24.925 1.00 51.28 119 SER A N 1
ATOM 924 C CA . SER A 1 119 ? -25.037 -2.286 25.206 1.00 51.28 119 SER A CA 1
ATOM 925 C C . SER A 1 119 ? -24.307 -3.082 24.110 1.00 51.28 119 SER A C 1
ATOM 927 O O . SER A 1 119 ? -23.234 -3.586 24.423 1.00 51.28 119 SER A O 1
ATOM 929 N N . ASN A 1 120 ? -24.733 -3.136 22.846 1.00 54.72 120 ASN A N 1
ATOM 930 C CA . ASN A 1 120 ? -23.960 -3.844 21.809 1.00 54.72 120 ASN A CA 1
ATOM 931 C C . ASN A 1 120 ? -23.722 -2.968 20.575 1.00 54.72 120 ASN A C 1
ATOM 933 O O . ASN A 1 120 ? -24.523 -2.941 19.643 1.00 54.72 120 ASN A O 1
ATOM 937 N N . GLN A 1 121 ? -22.588 -2.252 20.561 1.00 59.47 121 GLN A N 1
ATOM 938 C CA . GLN A 1 121 ? -22.062 -1.602 19.355 1.00 59.47 121 GLN A CA 1
ATOM 939 C C . GLN A 1 121 ? -21.804 -2.667 18.291 1.00 59.47 121 GLN A C 1
ATOM 941 O O . GLN A 1 121 ? -20.762 -3.316 18.267 1.00 59.47 121 GLN A O 1
ATOM 946 N N . GLU A 1 122 ? -22.791 -2.866 17.429 1.00 76.75 122 GLU A N 1
ATOM 947 C CA . GLU A 1 122 ? -22.743 -3.883 16.398 1.00 76.75 122 GLU A CA 1
ATOM 948 C C . GLU A 1 122 ? -21.593 -3.570 15.423 1.00 76.75 122 GLU A C 1
ATOM 950 O O . GLU A 1 122 ? -21.464 -2.449 14.917 1.00 76.75 122 GLU A O 1
ATOM 955 N N . LEU A 1 123 ? -20.721 -4.550 15.187 1.00 84.38 123 LEU A N 1
ATOM 956 C CA . LEU A 1 123 ? -19.620 -4.429 14.234 1.00 84.38 123 LEU A CA 1
ATOM 957 C C . LEU A 1 123 ? -20.148 -4.537 12.801 1.00 84.38 123 LEU A C 1
ATOM 959 O O . LEU A 1 123 ? -21.052 -5.318 12.493 1.00 84.38 123 LEU A O 1
ATOM 963 N N . ASP A 1 124 ? -19.569 -3.764 11.886 1.00 87.75 124 ASP A N 1
ATOM 964 C CA . ASP A 1 124 ? -19.800 -3.937 10.457 1.00 87.75 124 ASP A CA 1
ATOM 965 C C . ASP A 1 124 ? -19.016 -5.168 9.994 1.00 87.75 124 ASP A C 1
ATOM 967 O O . ASP A 1 124 ? -17.834 -5.076 9.679 1.00 87.75 124 ASP A O 1
ATOM 971 N N . ILE A 1 125 ? -19.670 -6.329 9.951 1.00 88.25 125 ILE A N 1
ATOM 972 C CA . ILE A 1 125 ? -19.081 -7.624 9.554 1.00 88.25 125 ILE A CA 1
ATOM 973 C C . ILE A 1 125 ? -18.534 -7.585 8.111 1.00 88.25 125 ILE A C 1
ATOM 975 O O . ILE A 1 125 ? -17.584 -8.288 7.755 1.00 88.25 125 ILE A O 1
ATOM 979 N N . LYS A 1 126 ? -19.105 -6.737 7.242 1.00 87.06 126 LYS A N 1
ATOM 980 C CA . LYS A 1 126 ? -18.660 -6.631 5.846 1.00 87.06 126 LYS A CA 1
ATOM 981 C C . LYS A 1 126 ? -17.336 -5.895 5.749 1.00 87.06 126 LYS A C 1
ATOM 983 O O . LYS A 1 126 ? -16.484 -6.315 4.966 1.00 87.06 126 LYS A O 1
ATOM 988 N N . LYS A 1 127 ? -17.140 -4.842 6.541 1.00 88.38 127 LYS A N 1
ATOM 989 C CA . LYS A 1 127 ? -15.878 -4.087 6.585 1.00 88.38 127 LYS A CA 1
ATOM 990 C C . LYS A 1 127 ? -14.868 -4.675 7.564 1.00 88.38 127 LYS A C 1
ATOM 992 O O . LYS A 1 127 ? -13.680 -4.619 7.295 1.00 88.38 127 LYS A O 1
ATOM 997 N N . SER A 1 128 ? -15.312 -5.298 8.642 1.00 91.44 128 SER A N 1
ATOM 998 C CA . SER A 1 128 ? -14.435 -5.884 9.657 1.00 91.44 128 SER A CA 1
ATOM 999 C C . SER A 1 128 ? -13.904 -7.247 9.228 1.00 91.44 128 SER A C 1
ATOM 1001 O O . SER A 1 128 ? -14.492 -7.918 8.369 1.00 91.44 128 SER A O 1
ATOM 1003 N N . GLY A 1 129 ? -12.776 -7.642 9.799 1.00 93.19 129 GLY A N 1
ATOM 1004 C CA . GLY A 1 129 ? -12.183 -8.957 9.608 1.00 93.19 129 GLY A CA 1
ATOM 1005 C C . GLY A 1 129 ? -10.672 -8.900 9.463 1.00 93.19 129 GLY A C 1
ATOM 1006 O O . GLY A 1 129 ? -9.999 -7.987 9.945 1.00 93.19 129 GLY A O 1
ATOM 1007 N N . ASP A 1 130 ? -10.152 -9.895 8.760 1.00 94.44 130 ASP A N 1
ATOM 1008 C CA . ASP A 1 130 ? -8.727 -10.109 8.588 1.00 94.44 130 ASP A CA 1
ATOM 1009 C C . ASP A 1 130 ? -8.213 -9.445 7.313 1.00 94.44 130 ASP A C 1
ATOM 1011 O O . ASP A 1 130 ? -8.759 -9.645 6.225 1.00 94.44 130 ASP A O 1
ATOM 1015 N N . TYR A 1 131 ? -7.115 -8.708 7.441 1.00 94.69 131 TYR A N 1
ATOM 1016 C CA . TYR A 1 131 ? -6.454 -7.988 6.360 1.00 94.69 131 TYR A CA 1
ATOM 1017 C C . TYR A 1 131 ? -4.967 -8.343 6.299 1.00 94.69 131 TYR A C 1
ATOM 1019 O O . TYR A 1 131 ? -4.347 -8.619 7.323 1.00 94.69 131 TYR A O 1
ATOM 1027 N N . ILE A 1 132 ? -4.378 -8.302 5.105 1.00 94.25 132 ILE A N 1
ATOM 1028 C CA . ILE A 1 132 ? -2.925 -8.308 4.905 1.00 94.25 132 ILE A CA 1
ATOM 1029 C C . ILE A 1 132 ? -2.440 -6.893 4.610 1.00 94.25 132 ILE A C 1
ATOM 1031 O O . ILE A 1 132 ? -3.053 -6.173 3.819 1.00 94.25 132 ILE A O 1
ATOM 1035 N N . ILE A 1 133 ? -1.332 -6.497 5.231 1.00 95.12 133 ILE A N 1
ATOM 1036 C CA . ILE A 1 133 ? -0.668 -5.226 4.946 1.00 95.12 133 ILE A CA 1
ATOM 1037 C C . ILE A 1 133 ? 0.200 -5.415 3.697 1.00 95.12 133 ILE A C 1
ATOM 1039 O O . ILE A 1 133 ? 1.178 -6.161 3.727 1.00 95.12 133 ILE A O 1
ATOM 1043 N N . TYR A 1 134 ? -0.138 -4.741 2.598 1.00 93.44 134 TYR A N 1
ATOM 1044 C CA . TYR A 1 134 ? 0.648 -4.796 1.356 1.00 93.44 134 TYR A CA 1
ATOM 1045 C C . TYR A 1 134 ? 1.549 -3.571 1.167 1.00 93.44 134 TYR A C 1
ATOM 1047 O O . TYR A 1 134 ? 2.508 -3.626 0.400 1.00 93.44 134 TYR A O 1
ATOM 1055 N N . SER A 1 135 ? 1.256 -2.459 1.845 1.00 94.25 135 SER A N 1
ATOM 1056 C CA . SER A 1 135 ? 2.098 -1.263 1.831 1.00 94.25 135 SER A CA 1
ATOM 1057 C C . SER A 1 135 ? 2.081 -0.558 3.183 1.00 94.25 135 SER A C 1
ATOM 1059 O O . SER A 1 135 ? 1.094 -0.602 3.917 1.00 94.25 135 SER A O 1
ATOM 1061 N N . ALA A 1 136 ? 3.184 0.108 3.511 1.00 94.56 136 ALA A N 1
ATOM 1062 C CA . ALA A 1 136 ? 3.295 0.950 4.690 1.00 94.56 136 ALA A CA 1
ATOM 1063 C C . ALA A 1 136 ? 4.112 2.197 4.349 1.00 94.56 136 ALA A C 1
ATOM 1065 O O . ALA A 1 136 ? 5.233 2.098 3.854 1.00 94.56 136 ALA A O 1
ATOM 1066 N N . LYS A 1 137 ? 3.539 3.374 4.600 1.00 94.50 137 LYS A N 1
ATOM 1067 C CA . LYS A 1 137 ? 4.210 4.668 4.478 1.00 94.50 137 LYS A CA 1
ATOM 1068 C C . LYS A 1 137 ? 4.389 5.250 5.872 1.00 94.50 137 LYS A C 1
ATOM 1070 O O . LYS A 1 137 ? 3.408 5.606 6.522 1.00 94.50 137 LYS A O 1
ATOM 1075 N N . HIS A 1 138 ? 5.636 5.366 6.301 1.00 92.38 138 HIS A N 1
ATOM 1076 C CA . HIS A 1 138 ? 6.013 6.019 7.548 1.00 92.38 138 HIS A CA 1
ATOM 1077 C C . HIS A 1 138 ? 6.176 7.523 7.303 1.00 92.38 138 HIS A C 1
ATOM 1079 O O . HIS A 1 138 ? 6.843 7.934 6.356 1.00 92.38 138 HIS A O 1
ATOM 1085 N N . THR A 1 139 ? 5.527 8.355 8.114 1.00 91.62 139 THR A N 1
ATOM 1086 C CA . THR A 1 139 ? 5.590 9.816 7.999 1.00 91.62 139 THR A CA 1
ATOM 1087 C C . THR A 1 139 ? 5.957 10.412 9.347 1.00 91.62 139 THR A C 1
ATOM 1089 O O . THR A 1 139 ? 5.235 10.230 10.328 1.00 91.62 139 THR A O 1
ATOM 1092 N N . PHE A 1 140 ? 7.079 11.126 9.368 1.00 89.81 140 PHE A N 1
ATOM 1093 C CA . PHE A 1 140 ? 7.607 11.829 10.530 1.00 89.81 140 PHE A CA 1
ATOM 1094 C C . PHE A 1 140 ? 7.371 13.323 10.312 1.00 89.81 140 PHE A C 1
ATOM 1096 O O . PHE A 1 140 ? 7.932 13.897 9.380 1.00 89.81 140 PHE A O 1
ATOM 1103 N N . SER A 1 141 ? 6.497 13.934 11.113 1.00 85.19 141 SER A N 1
ATOM 1104 C CA . SER A 1 141 ? 6.263 15.378 11.047 1.00 85.19 141 SER A CA 1
ATOM 1105 C C . SER A 1 141 ? 7.168 16.107 12.047 1.00 85.19 141 SER A C 1
ATOM 1107 O O . SER A 1 141 ? 7.123 15.766 13.232 1.00 85.19 141 SER A O 1
ATOM 1109 N N . PRO A 1 142 ? 7.954 17.113 11.617 1.00 72.00 142 PRO A N 1
ATOM 1110 C CA . PRO A 1 142 ? 8.788 17.915 12.517 1.00 72.00 142 PRO A CA 1
ATOM 1111 C C . PRO A 1 142 ? 8.005 18.899 13.401 1.00 72.00 142 PRO A C 1
ATOM 1113 O O . PRO A 1 142 ? 8.570 19.436 14.348 1.00 72.00 142 PRO A O 1
ATOM 1116 N N . ALA A 1 143 ? 6.733 19.179 13.100 1.00 59.59 143 ALA A N 1
ATOM 1117 C CA . ALA A 1 143 ? 5.973 20.214 13.799 1.00 59.59 143 ALA A CA 1
ATOM 1118 C C . ALA A 1 143 ? 5.270 19.680 15.064 1.00 59.59 143 ALA A C 1
ATOM 1120 O O . ALA A 1 143 ? 4.483 18.732 14.998 1.00 59.59 143 ALA A O 1
ATOM 1121 N N . GLY A 1 144 ? 5.527 20.338 16.198 1.00 58.47 144 GLY A N 1
ATOM 1122 C CA . GLY A 1 144 ? 4.755 20.255 17.444 1.00 58.47 144 GLY A CA 1
ATOM 1123 C C . GLY A 1 144 ? 5.187 19.146 18.401 1.00 58.47 144 GLY A C 1
ATOM 1124 O O . GLY A 1 144 ? 5.777 19.443 19.429 1.00 58.47 144 GLY A O 1
ATOM 1125 N N . ASP A 1 145 ? 4.937 17.886 18.035 1.00 63.03 145 ASP A N 1
ATOM 1126 C CA . ASP A 1 145 ? 5.043 16.734 18.957 1.00 63.03 145 ASP A CA 1
ATOM 1127 C C . ASP A 1 145 ? 5.867 15.553 18.402 1.00 63.03 145 ASP A C 1
ATOM 1129 O O . ASP A 1 145 ? 5.798 14.433 18.909 1.00 63.03 145 ASP A O 1
ATOM 1133 N N . GLY A 1 146 ? 6.626 15.748 17.315 1.00 62.12 146 GLY A N 1
ATOM 1134 C CA . GLY A 1 146 ? 7.353 14.644 16.666 1.00 62.12 146 GLY A CA 1
ATOM 1135 C C . GLY A 1 146 ? 6.408 13.541 16.172 1.00 62.12 146 GLY A C 1
ATOM 1136 O O . GLY A 1 146 ? 6.717 12.349 16.247 1.00 62.12 146 GLY A O 1
ATOM 1137 N N . MET A 1 147 ? 5.215 13.941 15.719 1.00 74.69 147 MET A N 1
ATOM 1138 C CA . MET A 1 147 ? 4.098 13.041 15.469 1.00 74.69 147 MET A CA 1
ATOM 1139 C C . MET A 1 147 ? 4.453 12.050 14.354 1.00 74.69 147 MET A C 1
ATOM 1141 O O . MET A 1 147 ? 4.525 12.388 13.169 1.00 74.69 147 MET A O 1
ATOM 1145 N N . PHE A 1 148 ? 4.699 10.804 14.758 1.00 89.56 148 PHE A N 1
ATOM 1146 C CA . PHE A 1 148 ? 5.000 9.700 13.861 1.00 89.56 148 PHE A CA 1
ATOM 1147 C C . PHE A 1 148 ? 3.714 8.946 13.520 1.00 89.56 148 PHE A C 1
ATOM 1149 O O . PHE A 1 148 ? 3.090 8.324 14.384 1.00 89.56 148 PHE A O 1
ATOM 1156 N N . SER A 1 149 ? 3.334 8.960 12.243 1.00 92.12 149 SER A N 1
ATOM 1157 C CA . SER A 1 149 ? 2.184 8.209 11.736 1.00 92.12 149 SER A CA 1
ATOM 1158 C C . SER A 1 149 ? 2.599 7.186 10.686 1.00 92.12 149 SER A C 1
ATOM 1160 O O . SER A 1 149 ? 3.613 7.330 10.001 1.00 92.12 149 SER A O 1
ATOM 1162 N N . SER A 1 150 ? 1.822 6.114 10.577 1.00 93.81 150 SER A N 1
ATOM 1163 C CA . SER A 1 150 ? 1.969 5.109 9.528 1.00 93.81 150 SER A CA 1
ATOM 1164 C C . SER A 1 150 ? 0.671 4.997 8.749 1.00 93.81 150 SER A C 1
ATOM 1166 O O . SER A 1 150 ? -0.393 4.772 9.319 1.00 93.81 150 SER A O 1
ATOM 1168 N N . THR A 1 151 ? 0.756 5.181 7.436 1.00 95.56 151 THR A N 1
ATOM 1169 C CA . THR A 1 151 ? -0.347 4.909 6.513 1.00 95.56 151 THR A CA 1
ATOM 1170 C C . THR A 1 151 ? -0.180 3.491 5.988 1.00 95.56 151 THR A C 1
ATOM 1172 O O . THR A 1 151 ? 0.823 3.201 5.337 1.00 95.56 151 THR A O 1
ATOM 1175 N N . LEU A 1 152 ? -1.130 2.610 6.282 1.00 95.44 152 LEU A N 1
ATOM 1176 C CA . LEU A 1 152 ? -1.088 1.205 5.889 1.00 95.44 152 LEU A CA 1
ATOM 1177 C C . LEU A 1 152 ? -2.071 0.954 4.748 1.00 95.44 152 LEU A C 1
ATOM 1179 O O . LEU A 1 152 ? -3.252 1.283 4.864 1.00 95.44 152 LEU A O 1
ATOM 1183 N N . GLY A 1 153 ? -1.581 0.352 3.667 1.00 95.25 153 GLY A N 1
ATOM 1184 C CA . GLY A 1 153 ? -2.402 -0.232 2.617 1.00 95.25 153 GLY A CA 1
ATOM 1185 C C . GLY A 1 153 ? -2.724 -1.678 2.964 1.00 95.25 153 GLY A C 1
ATOM 1186 O O . GLY A 1 153 ? -1.830 -2.493 3.200 1.00 95.25 153 GLY A O 1
ATOM 1187 N N . LEU A 1 154 ? -4.012 -1.986 2.994 1.00 95.12 154 LEU A N 1
ATOM 1188 C CA . LEU A 1 154 ? -4.572 -3.248 3.439 1.00 95.12 154 LEU A CA 1
ATOM 1189 C C . LEU A 1 154 ? -5.370 -3.909 2.321 1.00 95.12 154 LEU A C 1
ATOM 1191 O O . LEU A 1 154 ? -6.072 -3.229 1.577 1.00 95.12 154 LEU A O 1
ATOM 1195 N N . VAL A 1 155 ? -5.333 -5.236 2.255 1.00 94.00 155 VAL A N 1
ATOM 1196 C CA . VAL A 1 155 ? -6.256 -6.028 1.433 1.00 94.00 155 VAL A CA 1
ATOM 1197 C C . VAL A 1 155 ? -6.956 -7.055 2.298 1.00 94.00 155 VAL A C 1
ATOM 1199 O O . VAL A 1 155 ? -6.329 -7.706 3.130 1.00 94.00 155 VAL A O 1
ATOM 1202 N N . LYS A 1 156 ? -8.270 -7.179 2.118 1.00 91.88 156 LYS A N 1
ATOM 1203 C CA . LYS A 1 156 ? -9.093 -8.096 2.899 1.00 91.88 156 LYS A CA 1
ATOM 1204 C C . LYS A 1 156 ? -8.788 -9.551 2.535 1.00 91.88 156 LYS A C 1
ATOM 1206 O O . LYS A 1 156 ? -8.802 -9.907 1.362 1.00 91.88 156 LYS A O 1
ATOM 1211 N N . LEU A 1 157 ? -8.563 -10.382 3.548 1.00 90.88 157 LEU A N 1
ATOM 1212 C CA . LEU A 1 157 ? -8.396 -11.830 3.420 1.00 90.88 157 LEU A CA 1
ATOM 1213 C C . LEU A 1 157 ? -9.688 -12.578 3.758 1.00 90.88 157 LEU A C 1
ATOM 1215 O O . LEU A 1 157 ? -10.073 -13.499 3.045 1.00 90.88 157 LEU A O 1
ATOM 1219 N N . ALA A 1 158 ? -10.356 -12.189 4.847 1.00 89.31 158 ALA A N 1
ATOM 1220 C CA . ALA A 1 158 ? -11.570 -12.845 5.320 1.00 89.31 158 ALA A CA 1
ATOM 1221 C C . ALA A 1 158 ? -12.488 -11.864 6.058 1.00 89.31 158 ALA A C 1
ATOM 1223 O O . ALA A 1 158 ? -12.039 -10.870 6.631 1.00 89.31 158 ALA A O 1
ATOM 1224 N N . HIS A 1 159 ? -13.790 -12.145 6.029 1.00 87.69 159 HIS A N 1
ATOM 1225 C CA . HIS A 1 159 ? -14.776 -11.437 6.842 1.00 87.69 159 HIS A CA 1
ATOM 1226 C C . HIS A 1 159 ? -14.666 -11.833 8.312 1.00 87.69 159 HIS A C 1
ATOM 1228 O O . HIS A 1 159 ? -14.229 -12.938 8.635 1.00 87.69 159 HIS A O 1
ATOM 1234 N N . GLU A 1 160 ? -15.101 -10.928 9.185 1.00 84.75 160 GLU A N 1
ATOM 1235 C CA . GLU A 1 160 ? -15.312 -11.244 10.594 1.00 84.75 160 GLU A CA 1
ATOM 1236 C C . GLU A 1 160 ? -16.304 -12.415 10.716 1.00 84.75 160 GLU A C 1
ATOM 1238 O O . GLU A 1 160 ? -17.321 -12.452 10.014 1.00 84.75 160 GLU A O 1
ATOM 1243 N N . LYS A 1 161 ? -15.991 -13.401 11.564 1.00 79.44 161 LYS A N 1
ATOM 1244 C CA . LYS A 1 161 ? -16.906 -14.521 11.821 1.00 79.44 161 LYS A CA 1
ATOM 1245 C C . LYS A 1 161 ? -18.031 -14.044 12.743 1.00 79.44 161 LYS A C 1
ATOM 1247 O O . LYS A 1 161 ? -17.797 -13.211 13.613 1.00 79.44 161 LYS A O 1
ATOM 1252 N N . ARG A 1 162 ? -19.240 -14.548 12.501 1.00 62.66 162 ARG A N 1
ATOM 1253 C CA . ARG A 1 162 ? -20.423 -14.265 13.321 1.00 62.66 162 ARG A CA 1
ATOM 1254 C C . ARG A 1 162 ? -20.406 -15.076 14.609 1.00 62.66 162 ARG A C 1
ATOM 1256 O O . ARG A 1 162 ? -19.897 -16.218 14.551 1.00 62.66 162 ARG A O 1
#

pLDDT: mean 76.34, std 15.99, range [37.03, 95.56]

Foldseek 3Di:
DDDDDDPVPDPDPPQPDDDPRHRPVPDDDDDDDDDDDFPPDPPDPDDDPPPDTGPQDDPDPVVNVVVVVVVVVVVVQCPQKDKDKDQCVQQDDDPDHPAAQDKDWDWAFDPDPDPDDPDDRDTPQVPTDIKGFHDKDWDFDPPDPRGIMIMTIIGDDDTDDD

Secondary structure (DSSP, 8-state):
------TT-S----SS-EETTEEGGGS-----------------SS--------TT--SSHHHHHHHHHHHHHHHHHHTTEEEEEEEGGGG--SSS--STT-EEEE--B-----TT--S---B-TTT-EEEEEEEEEEEE--SSS--EEEEEEEEEEEEPP-

Sequence (162 aa):
MLGIFDETDIPVYDDKAVFAGKNIGQYNATTITNITTSRSQSGIATGSIDNVRGYNEYRNGDLHNLKVTALGIRGYLHKSALTIQVPGKNFLAKDKNMTISNKIRVEFKKNAMHHRAESNQELDIKKSGDYIIYSAKHTFSPAGDGMFSSTLGLVKLAHEKR

Radius of gyration: 27.74 Å; chains: 1; bounding box: 62×69×60 Å